Protein AF-A0A9E4HLA5-F1 (afdb_monomer)

Solvent-accessible surface area (backbone atoms only — not comparable to full-atom values): 9144 Å² total; per-residue (Å²): 132,58,70,69,57,52,53,52,50,52,52,51,50,51,55,51,50,42,53,47,35,52,54,58,64,96,66,90,52,57,70,69,52,51,52,25,26,74,75,68,74,39,55,73,67,53,28,45,48,40,64,72,47,27,42,52,51,28,52,51,52,50,53,52,51,51,51,50,52,53,48,24,55,52,42,18,63,74,68,72,31,91,86,43,51,67,64,63,51,13,25,53,35,27,13,51,32,35,27,48,49,31,56,74,73,52,43,53,80,78,36,84,59,50,36,60,52,33,20,50,51,23,24,49,52,41,48,52,53,48,53,57,48,47,76,72,66,77,44,71,70,57,50,46,54,50,8,48,50,43,27,51,52,24,50,52,51,42,52,50,52,61,70,70,44,91,56,97,82,79,119

Nearest PDB structures (foldseek):
  5b57-assembly1_A  TM=8.823E-01  e=5.180E-05  Burkholderia cenocepacia J2315
  4dbl-assembly1_B  TM=7.565E-01  e=1.110E-03  Escherichia coli K-12
  4dbl-assembly2_F  TM=6.860E-01  e=9.549E-04  Escherichia coli K-12

Foldseek 3Di:
DPPVVVVVVVVVVLVVQLLVLLCDDPDHDDPVQSVCLVVVNHDPVSVCCRPVPRNVVSVVVSVVVVVQVVQLVVQCVVVVNNPDGPVLQLLQLQLVLQLLVCVLVVVCVVDVVSNNVSSVVSSVVSVVVLVVVCVPPVDPVVSSVNSVVNNVVSVVSSVVSVVPGDDPPPD

Radius of gyration: 21.19 Å; Cα contacts (8 Å, |Δi|>4): 152; chains: 1; bounding box: 38×61×57 Å

pLDDT: mean 91.35, std 6.7, range [52.81, 98.06]

Structure (mmCIF, N/CA/C/O backbone):
data_AF-A0A9E4HLA5-F1
#
_entry.id   AF-A0A9E4HLA5-F1
#
loop_
_atom_site.group_PDB
_atom_site.id
_atom_site.type_symbol
_atom_site.label_atom_id
_atom_site.label_alt_id
_atom_site.label_comp_id
_atom_site.label_asym_id
_atom_site.label_entity_id
_atom_site.label_seq_id
_atom_site.pdbx_PDB_ins_code
_atom_site.Cartn_x
_atom_site.Cartn_y
_atom_site.Cartn_z
_atom_site.occupancy
_atom_site.B_iso_or_equiv
_atom_site.auth_seq_id
_atom_site.auth_comp_id
_atom_site.auth_asym_id
_atom_site.auth_atom_id
_atom_site.pdbx_PDB_model_num
ATOM 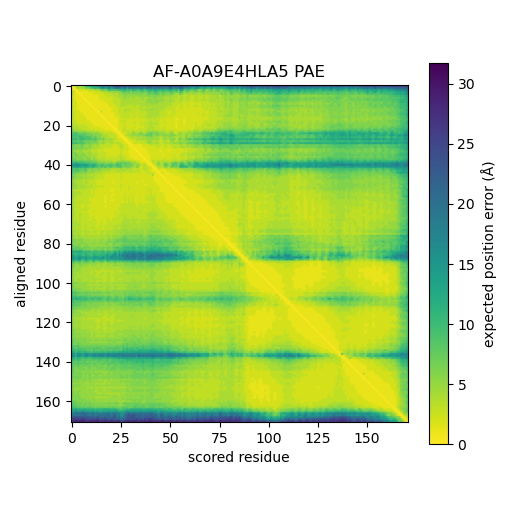1 N N . MET A 1 1 ? -20.666 -23.201 -5.558 1.00 67.62 1 MET A N 1
ATOM 2 C CA . MET A 1 1 ? -19.308 -23.337 -6.129 1.00 67.62 1 MET A CA 1
ATOM 3 C C . MET A 1 1 ? -18.437 -23.923 -5.036 1.00 67.62 1 MET A C 1
ATOM 5 O O . MET A 1 1 ? -18.539 -23.428 -3.926 1.00 67.62 1 MET A O 1
ATOM 9 N N . SER A 1 2 ? -17.697 -25.008 -5.271 1.00 91.69 2 SER A N 1
ATOM 10 C CA . SER A 1 2 ? -16.819 -25.545 -4.222 1.00 91.69 2 SER A CA 1
ATOM 11 C C . SER A 1 2 ? -15.663 -24.574 -3.964 1.00 91.69 2 SER A C 1
ATOM 13 O O . SER A 1 2 ? -15.189 -23.928 -4.901 1.00 91.69 2 SER A O 1
ATOM 15 N N . ASP A 1 3 ? -15.192 -24.479 -2.720 1.00 92.00 3 ASP A N 1
ATOM 16 C CA . ASP A 1 3 ? -14.118 -23.550 -2.324 1.00 92.00 3 ASP A CA 1
ATOM 17 C C . ASP A 1 3 ? -12.875 -23.687 -3.214 1.00 92.00 3 ASP A C 1
ATOM 19 O O . ASP A 1 3 ? -12.252 -22.704 -3.605 1.00 92.00 3 ASP A O 1
ATOM 23 N N . ARG A 1 4 ? -12.567 -24.919 -3.636 1.00 93.94 4 ARG A N 1
ATOM 24 C CA . ARG A 1 4 ? -11.466 -25.219 -4.564 1.00 93.94 4 ARG A CA 1
ATOM 25 C C . ARG A 1 4 ? -11.638 -24.551 -5.930 1.00 93.94 4 ARG A C 1
ATOM 27 O O . ARG A 1 4 ? -10.661 -24.068 -6.491 1.00 93.94 4 ARG A O 1
ATOM 34 N N . VAL A 1 5 ? -12.863 -24.508 -6.456 1.00 95.75 5 VAL A N 1
ATOM 35 C CA . VAL A 1 5 ? -13.166 -23.859 -7.743 1.00 95.75 5 VAL A CA 1
ATOM 36 C C . VAL A 1 5 ? -13.051 -22.341 -7.617 1.00 95.75 5 VAL A 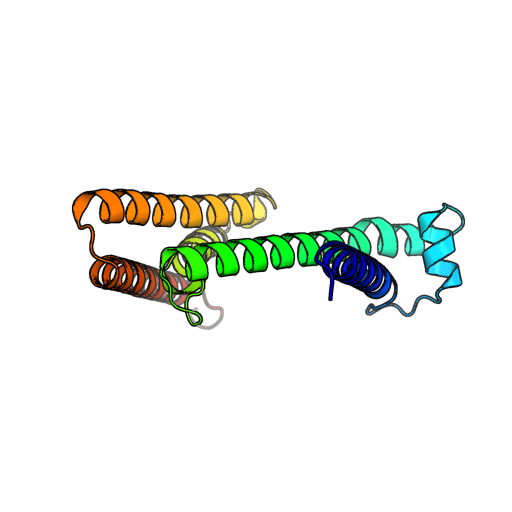C 1
ATOM 38 O O . VAL A 1 5 ? -12.515 -21.703 -8.518 1.00 95.75 5 VAL A O 1
ATOM 41 N N . LEU A 1 6 ? -13.480 -21.761 -6.490 1.00 94.94 6 LEU A N 1
ATOM 42 C CA . LEU A 1 6 ? -13.309 -20.328 -6.221 1.00 94.94 6 LEU A CA 1
ATOM 43 C C . LEU A 1 6 ? -11.838 -19.928 -6.142 1.00 94.94 6 LEU A C 1
ATOM 45 O O . LEU A 1 6 ? -11.429 -18.980 -6.809 1.00 94.94 6 LEU A O 1
ATOM 49 N N . LEU A 1 7 ? -11.041 -20.667 -5.374 1.00 94.38 7 LEU A N 1
ATOM 50 C CA . LEU A 1 7 ? -9.613 -20.392 -5.233 1.00 94.38 7 LEU A CA 1
ATOM 51 C C . LEU A 1 7 ? -8.880 -20.504 -6.573 1.00 94.38 7 LEU A C 1
ATOM 53 O O . LEU A 1 7 ? -8.089 -19.626 -6.911 1.00 94.38 7 LEU A O 1
ATOM 57 N N . ALA A 1 8 ? -9.182 -21.538 -7.365 1.00 95.81 8 ALA A N 1
ATOM 58 C CA . ALA A 1 8 ? -8.609 -21.694 -8.698 1.00 95.81 8 ALA A CA 1
ATOM 59 C C . ALA A 1 8 ? -9.001 -20.536 -9.633 1.00 95.81 8 ALA A C 1
ATOM 61 O O . ALA A 1 8 ? -8.144 -20.001 -10.336 1.00 95.81 8 ALA A O 1
ATOM 62 N N . ALA A 1 9 ? -10.269 -20.109 -9.609 1.00 96.00 9 ALA A N 1
ATOM 63 C CA . ALA A 1 9 ? -10.746 -18.989 -10.417 1.00 96.00 9 ALA A CA 1
ATOM 64 C C . ALA A 1 9 ? -10.072 -17.662 -10.029 1.00 96.00 9 ALA A C 1
ATOM 66 O O . ALA A 1 9 ? -9.638 -16.919 -10.908 1.00 96.00 9 ALA A O 1
ATOM 67 N N . LEU A 1 10 ? -9.927 -17.380 -8.730 1.00 93.75 10 LEU A N 1
ATOM 68 C CA . LEU A 1 10 ? -9.249 -16.173 -8.244 1.00 93.75 10 LEU A CA 1
ATOM 69 C C . LEU A 1 10 ? -7.752 -16.180 -8.577 1.00 93.75 10 LEU A C 1
ATOM 71 O O . LEU A 1 10 ? -7.218 -15.154 -8.995 1.00 93.75 10 LEU A O 1
ATOM 75 N N . ALA A 1 11 ? -7.082 -17.328 -8.451 1.00 94.88 11 ALA A N 1
ATOM 76 C CA . ALA A 1 11 ? -5.680 -17.469 -8.839 1.00 94.88 11 ALA A CA 1
ATOM 77 C C . ALA A 1 11 ? -5.485 -17.236 -10.346 1.00 94.88 11 ALA A C 1
ATOM 79 O O . ALA A 1 11 ? -4.595 -16.485 -10.747 1.00 94.88 11 ALA A O 1
ATOM 80 N N . ALA A 1 12 ? -6.353 -17.818 -11.180 1.00 96.44 12 ALA A N 1
ATOM 81 C CA . ALA A 1 12 ? -6.334 -17.606 -12.624 1.00 96.44 12 ALA A CA 1
ATOM 82 C C . ALA A 1 12 ? -6.599 -16.137 -12.992 1.00 96.44 12 ALA A C 1
ATOM 84 O O . ALA A 1 12 ? -5.877 -15.571 -13.812 1.00 96.44 12 ALA A O 1
ATOM 85 N N . ALA A 1 13 ? -7.581 -15.495 -12.352 1.00 95.94 13 ALA A N 1
ATOM 86 C CA . ALA A 1 13 ? -7.871 -14.077 -12.553 1.00 95.94 13 ALA A CA 1
ATOM 87 C C . ALA A 1 13 ? -6.692 -13.180 -12.135 1.00 95.94 13 ALA A C 1
ATOM 89 O O . ALA A 1 13 ? -6.359 -12.232 -12.844 1.00 95.94 13 ALA A O 1
ATOM 90 N N . GLY A 1 14 ? -6.017 -13.502 -11.027 1.00 95.56 14 GLY A N 1
ATOM 91 C CA . GLY A 1 14 ? -4.818 -12.796 -10.572 1.00 95.56 14 GLY A CA 1
ATOM 92 C C . GLY A 1 14 ? -3.655 -12.900 -11.560 1.00 95.56 14 GLY A C 1
ATOM 93 O O . GLY A 1 14 ? -3.056 -11.887 -11.920 1.00 95.56 14 GLY A O 1
ATOM 94 N N . LEU A 1 15 ? -3.381 -14.106 -12.066 1.00 95.06 15 LEU A N 1
ATOM 95 C CA . LEU A 1 15 ? -2.370 -14.325 -13.106 1.00 95.06 15 LEU A CA 1
ATOM 96 C C . LEU A 1 15 ? -2.711 -13.574 -14.398 1.00 95.06 15 LEU A C 1
ATOM 98 O O . LEU A 1 15 ? -1.839 -12.928 -14.980 1.00 95.06 15 LEU A O 1
ATOM 102 N N . ALA A 1 16 ? -3.978 -13.606 -14.817 1.00 95.38 16 ALA A N 1
ATOM 103 C CA . ALA A 1 16 ? -4.445 -12.863 -15.982 1.00 95.38 16 ALA A CA 1
ATOM 104 C C . ALA A 1 16 ? -4.276 -11.345 -15.798 1.00 95.38 16 ALA A C 1
ATOM 106 O O . ALA A 1 16 ? -3.851 -10.665 -16.729 1.00 95.38 16 ALA A O 1
ATOM 107 N N . ALA A 1 17 ? -4.538 -10.814 -14.600 1.00 95.38 17 ALA A N 1
ATOM 108 C CA . ALA A 1 17 ? -4.344 -9.399 -14.293 1.00 95.38 17 ALA A CA 1
ATOM 109 C C . ALA A 1 17 ? -2.863 -8.986 -14.347 1.00 95.38 17 ALA A C 1
ATOM 111 O O . ALA A 1 17 ? -2.543 -7.936 -14.904 1.00 95.38 17 ALA A O 1
ATOM 112 N N . ILE A 1 18 ? -1.948 -9.817 -13.831 1.00 95.06 18 ILE A N 1
ATOM 113 C CA . ILE A 1 18 ? -0.499 -9.565 -13.917 1.00 95.06 18 ILE A CA 1
ATOM 114 C C . ILE A 1 18 ? -0.034 -9.610 -15.379 1.00 95.06 18 ILE A C 1
ATOM 116 O O . ILE A 1 18 ? 0.680 -8.711 -15.824 1.00 95.06 18 ILE A O 1
ATOM 120 N N . ALA A 1 19 ? -0.483 -10.602 -16.153 1.00 92.94 19 ALA A N 1
ATOM 121 C CA . ALA A 1 19 ? -0.177 -10.685 -17.580 1.00 92.94 19 ALA A CA 1
ATOM 122 C C . ALA A 1 19 ? -0.701 -9.455 -18.342 1.00 92.94 19 ALA A C 1
ATOM 124 O O . ALA A 1 19 ? 0.032 -8.846 -19.122 1.00 92.94 19 ALA A O 1
ATOM 125 N N . ALA A 1 20 ? -1.937 -9.030 -18.064 1.00 93.75 20 ALA A N 1
ATOM 126 C CA . ALA A 1 20 ? -2.515 -7.820 -18.639 1.00 93.75 20 ALA A CA 1
ATOM 127 C C . ALA A 1 20 ? -1.714 -6.562 -18.262 1.00 93.75 20 ALA A C 1
ATOM 129 O O . ALA A 1 20 ? -1.479 -5.714 -19.122 1.00 93.75 20 ALA A O 1
ATOM 130 N N . ALA A 1 21 ? -1.225 -6.460 -17.021 1.00 93.69 21 ALA A N 1
ATOM 131 C CA . ALA A 1 21 ? -0.373 -5.354 -16.580 1.00 93.69 21 ALA A CA 1
ATOM 132 C C . ALA A 1 21 ? 0.967 -5.287 -17.339 1.00 93.69 21 ALA A C 1
ATOM 134 O O . ALA A 1 21 ? 1.504 -4.199 -17.542 1.00 93.69 21 ALA A O 1
ATOM 135 N N . CYS A 1 22 ? 1.500 -6.423 -17.804 1.00 92.50 22 CYS A N 1
ATOM 136 C CA . CYS A 1 22 ? 2.683 -6.453 -18.668 1.00 92.50 22 CYS A CA 1
ATOM 137 C C . CYS A 1 22 ? 2.378 -6.035 -20.117 1.00 92.50 22 CYS A C 1
ATOM 139 O O . CYS A 1 22 ? 3.234 -5.444 -20.780 1.00 92.50 22 CYS A O 1
ATOM 141 N N . LEU A 1 23 ? 1.172 -6.315 -20.617 1.00 92.50 23 LEU A N 1
ATOM 142 C CA . LEU A 1 23 ? 0.761 -6.001 -21.991 1.00 92.50 23 LEU A CA 1
ATOM 143 C C . LEU A 1 23 ? 0.341 -4.533 -22.159 1.00 92.50 23 LEU A C 1
ATOM 145 O O . LEU A 1 23 ? 0.670 -3.901 -23.165 1.00 92.50 23 LEU A O 1
ATOM 149 N N . LEU A 1 24 ? -0.340 -3.971 -21.162 1.00 89.94 24 LEU A N 1
ATOM 150 C CA . LEU A 1 24 ? -0.866 -2.608 -21.184 1.00 89.94 24 LEU A CA 1
ATOM 151 C C . LEU A 1 24 ? 0.208 -1.593 -20.758 1.00 89.94 24 LEU A C 1
ATOM 153 O O . LEU A 1 24 ? 0.868 -1.751 -19.734 1.00 89.94 24 LEU A O 1
ATOM 157 N N . GLY A 1 25 ? 0.381 -0.516 -21.525 1.00 86.38 25 GLY A N 1
ATOM 158 C CA . GLY A 1 25 ? 1.328 0.546 -21.185 1.00 86.38 25 GLY A CA 1
ATOM 159 C C . GLY A 1 25 ? 1.378 1.669 -22.217 1.00 86.38 25 GLY A C 1
ATOM 160 O O . GLY A 1 25 ? 0.796 1.562 -23.291 1.00 86.38 25 GLY A O 1
ATOM 161 N N . SER A 1 26 ? 2.096 2.745 -21.887 1.00 84.94 26 SER A N 1
ATOM 162 C CA . SER A 1 26 ? 2.265 3.922 -22.755 1.00 84.94 26 SER A CA 1
ATOM 163 C C . SER A 1 26 ? 3.067 3.634 -24.027 1.00 84.94 26 SER A C 1
ATOM 165 O O . SER A 1 26 ? 2.904 4.322 -25.029 1.00 84.94 26 SER A O 1
ATOM 167 N N . THR A 1 27 ? 3.920 2.609 -24.002 1.00 87.94 27 THR A N 1
ATOM 168 C CA . THR A 1 27 ? 4.661 2.116 -25.165 1.00 87.94 27 THR A CA 1
ATOM 169 C C . THR A 1 27 ? 3.944 0.901 -25.765 1.00 87.94 27 THR A C 1
ATOM 171 O O . THR A 1 27 ? 3.920 -0.156 -25.139 1.00 87.94 27 THR A O 1
ATOM 174 N N . PRO A 1 28 ? 3.328 0.981 -26.954 1.00 86.50 28 PRO A N 1
ATOM 175 C CA . PRO A 1 28 ? 2.644 -0.176 -27.524 1.00 86.50 28 PRO A CA 1
ATOM 176 C C . PRO A 1 28 ? 3.655 -1.294 -27.826 1.00 86.50 28 PRO A C 1
ATOM 178 O O . PRO A 1 28 ? 4.549 -1.140 -28.658 1.00 86.50 28 PRO A O 1
ATOM 181 N N . LEU A 1 29 ? 3.516 -2.424 -27.128 1.00 90.31 29 LEU A N 1
ATOM 182 C CA . LEU A 1 29 ? 4.308 -3.636 -27.329 1.00 90.31 29 LEU A CA 1
ATOM 183 C C . LEU A 1 29 ? 3.355 -4.775 -27.685 1.00 90.31 29 LEU A C 1
ATOM 185 O O . LEU A 1 29 ? 2.419 -5.058 -26.941 1.00 90.31 29 LEU A O 1
ATOM 189 N N . GLY A 1 30 ? 3.594 -5.424 -28.825 1.00 90.50 30 GLY A N 1
ATOM 190 C CA . GLY A 1 30 ? 2.855 -6.627 -29.202 1.00 90.50 30 GLY A CA 1
ATOM 191 C C . GLY A 1 30 ? 3.117 -7.773 -28.222 1.00 90.50 30 GLY A C 1
ATOM 192 O O . GLY A 1 30 ? 4.181 -7.834 -27.602 1.00 90.50 30 GLY A O 1
ATOM 193 N N . VAL A 1 31 ? 2.163 -8.703 -28.118 1.00 92.00 31 VAL A N 1
ATOM 194 C CA . VAL A 1 31 ? 2.248 -9.877 -27.227 1.00 92.00 31 VAL A CA 1
ATOM 195 C C . VAL A 1 31 ? 3.552 -10.648 -27.444 1.00 92.00 31 VAL A C 1
ATOM 197 O O . VAL A 1 31 ? 4.227 -10.992 -26.479 1.00 92.00 31 VAL A O 1
ATOM 200 N N . GLU A 1 32 ? 3.960 -10.834 -28.700 1.00 92.50 32 GLU A N 1
ATOM 201 C CA . GLU A 1 32 ? 5.210 -11.514 -29.059 1.00 92.50 32 GLU A CA 1
ATOM 202 C C . GLU A 1 32 ? 6.446 -10.838 -28.462 1.00 92.50 32 GLU A C 1
ATOM 204 O O . GLU A 1 32 ? 7.325 -11.517 -27.943 1.00 92.50 32 GLU A O 1
ATOM 209 N N . ARG A 1 33 ? 6.504 -9.501 -28.471 1.00 92.00 33 ARG A N 1
ATOM 210 C CA . ARG A 1 33 ? 7.637 -8.744 -27.915 1.00 92.00 33 ARG A CA 1
ATOM 211 C C . ARG A 1 33 ? 7.671 -8.814 -26.397 1.00 92.00 33 ARG A C 1
ATOM 213 O O . ARG A 1 33 ? 8.752 -8.893 -25.823 1.00 92.00 33 ARG A O 1
ATOM 220 N N . VAL A 1 34 ? 6.507 -8.821 -25.748 1.00 92.31 34 VAL A N 1
ATOM 221 C CA . VAL A 1 34 ? 6.417 -9.005 -24.294 1.00 92.31 34 VAL A CA 1
ATOM 222 C C . VAL A 1 34 ? 6.864 -10.414 -23.906 1.00 92.31 34 VAL A C 1
ATOM 224 O O . VAL A 1 34 ? 7.687 -10.557 -23.005 1.00 92.31 34 VAL A O 1
ATOM 227 N N . LEU A 1 35 ? 6.408 -11.446 -24.621 1.00 91.94 35 LEU A N 1
ATOM 228 C CA . LEU A 1 35 ? 6.860 -12.824 -24.403 1.00 91.94 35 LEU A CA 1
ATOM 229 C C . LEU A 1 35 ? 8.362 -12.968 -24.661 1.00 91.94 35 LEU A C 1
ATOM 231 O O . LEU A 1 35 ? 9.071 -13.505 -23.813 1.00 91.94 35 LEU A O 1
ATOM 235 N N . ALA A 1 36 ? 8.863 -12.418 -25.771 1.00 92.88 36 ALA A N 1
ATOM 236 C CA . ALA A 1 36 ? 10.286 -12.385 -26.087 1.00 92.88 36 ALA A CA 1
ATOM 237 C C . ALA A 1 36 ? 11.095 -11.677 -24.987 1.00 92.88 36 ALA A C 1
ATOM 239 O O . ALA A 1 36 ? 12.176 -12.137 -24.631 1.00 92.88 36 ALA A O 1
ATOM 240 N N . ALA A 1 37 ? 10.576 -10.595 -24.399 1.00 92.75 37 ALA A N 1
ATOM 241 C CA . ALA A 1 37 ? 11.246 -9.874 -23.319 1.00 92.75 37 ALA A CA 1
ATOM 242 C C . ALA A 1 37 ? 11.318 -10.697 -22.026 1.00 92.75 37 ALA A C 1
ATOM 244 O O . ALA A 1 37 ? 12.323 -10.628 -21.317 1.00 92.75 37 ALA A O 1
ATOM 245 N N . LEU A 1 38 ? 10.298 -11.512 -21.743 1.00 89.12 38 LEU A N 1
ATOM 246 C CA . LEU A 1 38 ? 10.275 -12.412 -20.587 1.00 89.12 38 LEU A CA 1
ATOM 247 C C . LEU A 1 38 ? 11.253 -13.586 -20.735 1.00 89.12 38 LEU A C 1
ATOM 249 O O . LEU A 1 38 ? 11.873 -13.976 -19.751 1.00 89.12 38 LEU A O 1
ATOM 253 N N . ILE A 1 39 ? 11.430 -14.115 -21.949 1.00 92.12 39 ILE A N 1
ATOM 254 C CA . ILE A 1 39 ? 12.325 -15.259 -22.223 1.00 92.12 39 ILE A CA 1
ATOM 255 C C . ILE A 1 39 ? 13.736 -14.854 -22.691 1.00 92.12 39 ILE A C 1
ATOM 257 O O . ILE A 1 39 ? 14.563 -15.719 -22.960 1.00 92.12 39 ILE A O 1
ATOM 261 N N . GLY A 1 40 ? 14.027 -13.551 -22.788 1.00 86.38 40 GLY A N 1
ATOM 262 C CA . GLY A 1 40 ? 15.361 -13.018 -23.104 1.00 86.38 40 GLY A CA 1
ATOM 263 C C . GLY A 1 40 ? 15.670 -12.785 -24.589 1.00 86.38 40 GLY A C 1
ATOM 264 O O . GLY A 1 40 ? 16.800 -12.438 -24.915 1.00 86.38 40 GLY A O 1
ATOM 265 N N . GLY A 1 41 ? 14.690 -12.933 -25.483 1.00 87.75 41 GLY A N 1
ATOM 266 C CA . GLY A 1 41 ? 14.834 -12.740 -26.932 1.00 87.75 41 GLY A CA 1
ATOM 267 C C . GLY A 1 41 ? 14.479 -11.344 -27.462 1.00 87.75 41 GLY A C 1
ATOM 268 O O . GLY A 1 41 ? 14.521 -11.136 -28.671 1.00 87.75 41 GLY A O 1
ATOM 269 N N . ALA A 1 42 ? 14.082 -10.395 -26.609 1.00 8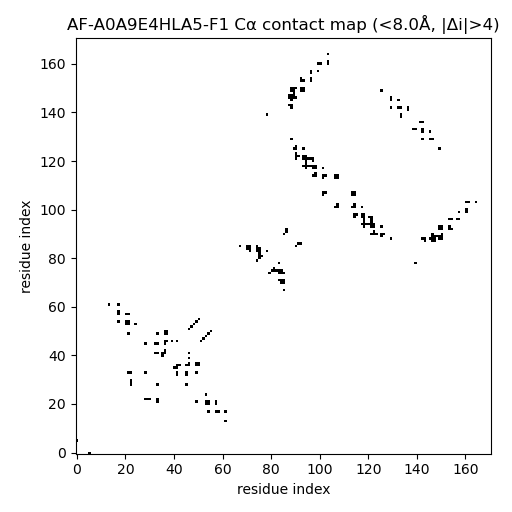9.56 42 ALA A N 1
ATOM 270 C CA . ALA A 1 42 ? 13.708 -9.047 -27.051 1.00 89.56 42 ALA A CA 1
ATOM 271 C C . ALA A 1 42 ? 14.881 -8.058 -27.068 1.00 89.56 42 ALA A C 1
ATOM 273 O O . ALA A 1 42 ? 15.952 -8.298 -26.510 1.00 89.56 42 ALA A O 1
ATOM 274 N N . SER A 1 43 ? 14.639 -6.895 -27.679 1.00 92.25 43 SER A N 1
ATOM 275 C CA . SER A 1 43 ? 15.574 -5.772 -27.636 1.00 92.25 43 SER A CA 1
ATOM 276 C C . SER A 1 43 ? 15.870 -5.335 -26.185 1.00 92.25 43 SER A C 1
ATOM 278 O O . SER A 1 43 ? 15.005 -5.478 -25.312 1.00 92.25 43 SER A O 1
ATOM 280 N N . PRO A 1 44 ? 17.052 -4.749 -25.900 1.00 91.56 44 PRO A N 1
ATOM 281 C CA . PRO A 1 44 ? 17.384 -4.269 -24.556 1.00 91.56 44 PRO A CA 1
ATOM 282 C C . PRO A 1 44 ? 16.346 -3.296 -23.978 1.00 91.56 44 PRO A 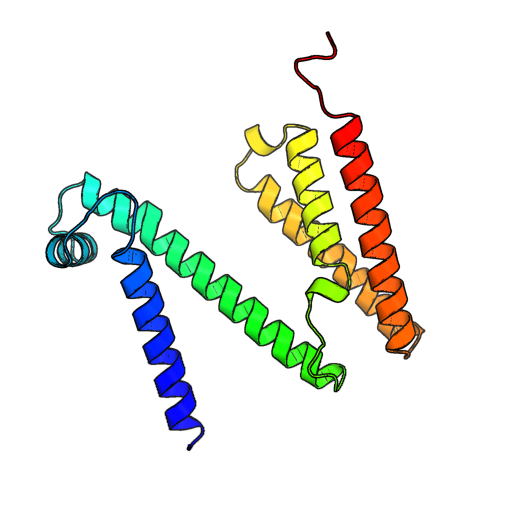C 1
ATOM 284 O O . PRO A 1 44 ? 16.028 -3.377 -22.794 1.00 91.56 44 PRO A O 1
ATOM 287 N N . GLY A 1 45 ? 15.771 -2.424 -24.816 1.00 92.31 45 GLY A N 1
ATOM 288 C CA . GLY A 1 45 ? 14.733 -1.476 -24.404 1.00 92.31 45 GLY A CA 1
ATOM 289 C C . GLY A 1 45 ? 13.426 -2.159 -23.998 1.00 92.31 45 GLY A C 1
ATOM 290 O O . GLY A 1 45 ? 12.877 -1.852 -22.941 1.00 92.31 45 GLY A O 1
ATOM 291 N N . ASP A 1 46 ? 12.958 -3.134 -24.782 1.00 93.44 46 ASP A N 1
ATOM 292 C CA . ASP A 1 46 ? 11.747 -3.899 -24.449 1.00 93.44 46 ASP A CA 1
ATOM 293 C C . ASP A 1 46 ? 11.929 -4.692 -23.154 1.00 93.44 46 ASP A C 1
ATOM 295 O O . ASP A 1 46 ? 11.014 -4.767 -22.332 1.00 93.44 46 ASP A O 1
ATOM 299 N N . ARG A 1 47 ? 13.133 -5.241 -22.944 1.00 93.25 47 ARG A N 1
ATOM 300 C CA . ARG A 1 47 ? 13.476 -5.960 -21.716 1.00 93.25 47 ARG A CA 1
ATOM 301 C C . ARG A 1 47 ? 13.386 -5.054 -20.489 1.00 93.25 47 ARG A C 1
ATOM 303 O O . ARG A 1 47 ? 12.748 -5.457 -19.523 1.00 93.25 47 ARG A O 1
ATOM 310 N N . ILE A 1 48 ? 13.947 -3.843 -20.543 1.00 93.94 48 ILE A N 1
ATOM 311 C CA . ILE A 1 48 ? 13.853 -2.852 -19.453 1.00 93.94 48 ILE A CA 1
ATOM 312 C C . ILE A 1 48 ? 12.386 -2.505 -19.175 1.00 93.94 48 ILE A C 1
ATOM 314 O O . ILE A 1 48 ? 11.932 -2.560 -18.033 1.00 93.94 48 ILE A O 1
ATOM 318 N N . VAL A 1 49 ? 11.604 -2.207 -20.218 1.00 94.44 49 VAL A N 1
ATOM 319 C CA . VAL A 1 49 ? 10.185 -1.855 -20.058 1.00 94.44 49 VAL A CA 1
ATOM 320 C C . VAL A 1 49 ? 9.405 -2.978 -19.370 1.00 94.44 49 VAL A C 1
ATOM 322 O O . VAL A 1 49 ? 8.610 -2.710 -18.467 1.00 94.44 49 VAL A O 1
ATOM 325 N N . VAL A 1 50 ? 9.614 -4.231 -19.772 1.00 94.56 50 VAL A N 1
ATOM 326 C CA . VAL A 1 50 ? 8.872 -5.362 -19.205 1.00 94.56 50 VAL A CA 1
ATOM 327 C C . VAL A 1 50 ? 9.365 -5.712 -17.797 1.00 94.56 50 VAL A C 1
ATOM 329 O O . VAL A 1 50 ? 8.539 -5.782 -16.888 1.00 94.56 50 VAL A O 1
ATOM 332 N N . TRP A 1 51 ? 10.675 -5.883 -17.592 1.00 94.69 51 TRP A N 1
ATOM 333 C CA . TRP A 1 51 ? 11.246 -6.385 -16.333 1.00 94.69 51 TRP A CA 1
ATOM 334 C C . TRP A 1 51 ? 11.442 -5.334 -15.248 1.00 94.69 51 TRP A C 1
ATOM 336 O O . TRP A 1 51 ? 11.285 -5.657 -14.075 1.00 94.69 51 TRP A O 1
ATOM 346 N N . GLU A 1 52 ? 11.788 -4.101 -15.608 1.00 94.31 52 GLU A N 1
ATOM 347 C CA . GLU A 1 52 ? 12.146 -3.065 -14.631 1.00 94.31 52 GLU A CA 1
ATOM 348 C C . GLU A 1 52 ? 10.990 -2.097 -14.363 1.00 94.31 52 GLU A C 1
ATOM 350 O O . GLU A 1 52 ? 10.949 -1.463 -13.311 1.00 94.31 52 GLU A O 1
ATOM 355 N N . ILE A 1 53 ? 10.013 -2.007 -15.275 1.00 94.12 53 ILE A N 1
ATOM 356 C CA . ILE A 1 53 ? 8.901 -1.051 -15.162 1.00 94.12 53 ILE A CA 1
ATOM 357 C C . ILE A 1 53 ? 7.557 -1.762 -14.980 1.00 94.12 53 ILE A C 1
ATOM 359 O O . ILE A 1 53 ? 6.895 -1.585 -13.954 1.00 94.12 53 ILE A O 1
ATOM 363 N N . ARG A 1 54 ? 7.111 -2.552 -15.966 1.00 95.12 54 ARG A N 1
ATOM 364 C CA . ARG A 1 54 ? 5.737 -3.088 -15.979 1.00 95.12 54 ARG A CA 1
ATOM 365 C C . ARG A 1 54 ? 5.529 -4.222 -14.989 1.00 95.12 54 ARG A C 1
ATOM 367 O O . ARG A 1 54 ? 4.571 -4.173 -14.221 1.00 95.12 54 ARG A O 1
ATOM 374 N N . LEU A 1 55 ? 6.409 -5.223 -14.996 1.00 95.25 55 LEU A N 1
ATOM 375 C CA . LEU A 1 55 ? 6.282 -6.384 -14.120 1.00 95.25 55 LEU A CA 1
ATOM 376 C C . LEU A 1 55 ? 6.368 -5.994 -12.632 1.00 95.25 55 LEU A C 1
ATOM 378 O O . LEU A 1 55 ? 5.453 -6.361 -11.895 1.00 95.25 55 LEU A O 1
ATOM 382 N N . PRO A 1 56 ? 7.349 -5.188 -12.169 1.00 95.69 56 PRO A N 1
ATOM 383 C CA . PRO A 1 56 ? 7.415 -4.781 -10.765 1.00 95.69 56 PRO A CA 1
ATOM 384 C C . PRO A 1 56 ? 6.193 -3.964 -10.341 1.00 95.69 56 PRO A C 1
ATOM 386 O O . PRO A 1 56 ? 5.654 -4.180 -9.258 1.00 95.69 56 PRO A O 1
ATOM 389 N N . ARG A 1 57 ? 5.695 -3.074 -11.213 1.00 95.06 57 ARG A N 1
ATOM 390 C CA . ARG A 1 57 ? 4.474 -2.295 -10.960 1.00 95.06 57 ARG A CA 1
ATOM 391 C C . ARG A 1 57 ? 3.229 -3.179 -10.878 1.00 95.06 57 ARG A C 1
ATOM 393 O O . ARG A 1 57 ? 2.403 -2.970 -9.992 1.00 95.06 57 ARG A O 1
ATOM 400 N N . GLY A 1 58 ? 3.087 -4.150 -11.781 1.00 96.31 58 GLY A N 1
ATOM 401 C CA . GLY A 1 58 ? 1.982 -5.110 -11.772 1.00 96.31 58 GLY A CA 1
ATOM 402 C C . GLY A 1 58 ? 1.984 -5.966 -10.506 1.00 96.31 58 GLY A C 1
ATOM 403 O O . GLY A 1 58 ? 0.951 -6.106 -9.855 1.00 96.31 58 GLY A O 1
ATOM 404 N N . LEU A 1 59 ? 3.160 -6.456 -10.103 1.00 96.62 59 LEU A N 1
ATOM 405 C CA . LEU A 1 59 ? 3.335 -7.201 -8.857 1.00 96.62 59 LEU A CA 1
ATOM 406 C C . LEU A 1 59 ? 3.028 -6.343 -7.627 1.00 96.62 59 LEU A C 1
ATOM 408 O O . LEU A 1 59 ? 2.307 -6.802 -6.748 1.00 96.62 59 LEU A O 1
ATOM 412 N N . ALA A 1 60 ? 3.510 -5.098 -7.575 1.00 95.50 60 ALA A N 1
ATOM 413 C CA . ALA A 1 60 ? 3.219 -4.179 -6.476 1.00 95.50 60 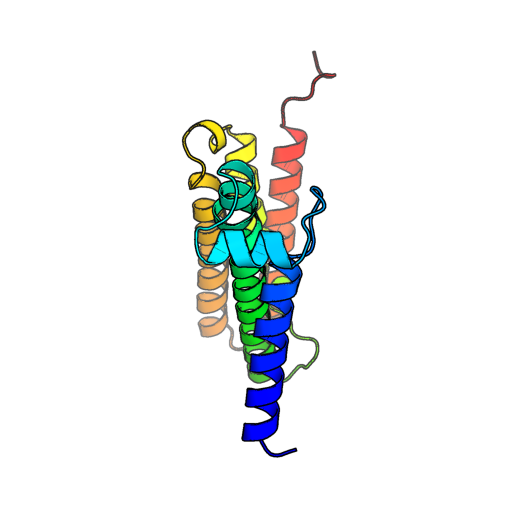ALA A CA 1
ATOM 414 C C . ALA A 1 60 ? 1.716 -3.868 -6.359 1.00 95.50 60 ALA A C 1
ATOM 416 O O . ALA A 1 60 ? 1.168 -3.867 -5.259 1.00 95.50 60 ALA A O 1
ATOM 417 N N . ALA A 1 61 ? 1.027 -3.648 -7.484 1.00 95.38 61 ALA A 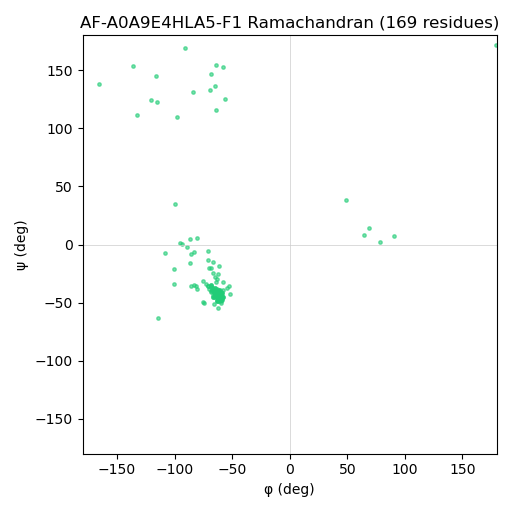N 1
ATOM 418 C CA . ALA A 1 61 ? -0.419 -3.435 -7.494 1.00 95.38 61 ALA A CA 1
ATOM 419 C C . ALA A 1 61 ? -1.185 -4.686 -7.031 1.00 95.38 61 ALA A C 1
ATOM 421 O O . ALA A 1 61 ? -2.122 -4.578 -6.239 1.00 95.38 61 ALA A O 1
ATOM 422 N N . PHE A 1 62 ? -0.765 -5.871 -7.484 1.00 96.06 62 PHE A N 1
ATOM 423 C CA . PHE A 1 62 ? -1.369 -7.139 -7.084 1.00 96.06 62 PHE A CA 1
ATOM 424 C C . PHE A 1 62 ? -1.200 -7.404 -5.583 1.00 96.06 62 PHE A C 1
ATOM 426 O O . PHE A 1 62 ? -2.178 -7.710 -4.902 1.00 96.06 62 PHE A O 1
ATOM 433 N N . THR A 1 63 ? 0.013 -7.250 -5.046 1.00 95.75 63 THR A N 1
ATOM 434 C CA . THR A 1 63 ? 0.283 -7.484 -3.619 1.00 95.75 63 THR A CA 1
ATOM 435 C C . THR A 1 63 ? -0.412 -6.458 -2.731 1.00 95.75 63 THR A C 1
ATOM 437 O O . THR A 1 63 ? -0.982 -6.841 -1.710 1.00 95.75 63 THR A O 1
ATOM 440 N N . ALA A 1 64 ? -0.449 -5.183 -3.134 1.00 94.62 64 ALA A N 1
ATOM 441 C CA . ALA A 1 64 ? -1.206 -4.152 -2.429 1.00 94.62 64 ALA A CA 1
ATOM 442 C C . ALA A 1 64 ? -2.712 -4.465 -2.416 1.00 94.62 64 ALA A C 1
ATOM 444 O O . ALA A 1 64 ? -3.337 -4.427 -1.357 1.00 94.62 64 ALA A O 1
ATOM 445 N N . GLY A 1 65 ? -3.289 -4.840 -3.563 1.00 94.44 65 GLY A N 1
ATOM 446 C CA . GLY A 1 65 ? -4.699 -5.225 -3.663 1.00 94.44 65 GLY A CA 1
ATOM 447 C C . GLY A 1 65 ? -5.041 -6.458 -2.822 1.00 94.44 65 GLY A C 1
ATOM 448 O O . GLY A 1 65 ? -6.038 -6.455 -2.102 1.00 94.44 65 GLY A O 1
ATOM 449 N N . ALA A 1 66 ? -4.187 -7.485 -2.845 1.00 93.94 66 ALA A N 1
ATOM 450 C CA . ALA A 1 66 ? -4.351 -8.680 -2.020 1.00 93.94 66 ALA A CA 1
ATOM 451 C C . ALA A 1 66 ? -4.284 -8.358 -0.516 1.00 93.94 66 ALA A C 1
ATOM 453 O O . ALA A 1 66 ? -5.114 -8.846 0.251 1.00 93.94 66 ALA A O 1
ATOM 454 N N . ALA A 1 67 ? -3.343 -7.504 -0.096 1.00 93.44 67 ALA A N 1
ATOM 455 C CA . ALA A 1 67 ? -3.218 -7.070 1.294 1.00 93.44 67 ALA A CA 1
ATOM 456 C C . ALA A 1 67 ? -4.442 -6.265 1.763 1.00 93.44 67 ALA A C 1
ATOM 458 O O . ALA A 1 67 ? -4.962 -6.520 2.851 1.00 93.44 67 ALA A O 1
ATOM 459 N N . LEU A 1 68 ? -4.942 -5.342 0.932 1.00 92.31 68 LEU A N 1
ATOM 460 C CA . LEU A 1 68 ? -6.159 -4.576 1.220 1.00 92.31 68 LEU A CA 1
ATOM 461 C C . LEU A 1 68 ? -7.393 -5.481 1.296 1.00 92.31 68 LEU A C 1
ATOM 463 O O . LEU A 1 68 ? -8.178 -5.355 2.234 1.00 92.31 68 LEU A O 1
ATOM 467 N N . GLY A 1 69 ? -7.540 -6.431 0.367 1.00 93.31 69 GLY A N 1
ATOM 468 C CA . GLY A 1 69 ? -8.640 -7.397 0.372 1.00 93.31 69 GLY A CA 1
ATOM 469 C C . GLY A 1 69 ? -8.630 -8.296 1.612 1.00 93.31 69 GLY A C 1
ATOM 470 O O . GLY A 1 69 ? -9.661 -8.458 2.266 1.00 93.31 69 GLY A O 1
ATOM 471 N N . ALA A 1 70 ? -7.462 -8.827 1.986 1.00 93.44 70 ALA A N 1
ATOM 472 C CA . ALA A 1 70 ? -7.306 -9.643 3.190 1.00 93.44 70 ALA A CA 1
ATOM 473 C C . ALA A 1 70 ? -7.571 -8.839 4.474 1.00 93.44 70 ALA A C 1
ATOM 475 O O . ALA A 1 70 ? -8.280 -9.310 5.365 1.00 93.44 70 ALA A O 1
ATOM 476 N N . SER A 1 71 ? -7.048 -7.612 4.560 1.00 91.69 71 SER A N 1
ATOM 477 C CA . SER A 1 71 ? -7.281 -6.715 5.696 1.00 91.69 71 SER A CA 1
ATOM 478 C C . SER A 1 71 ? -8.757 -6.321 5.822 1.00 91.69 71 SER A C 1
ATOM 480 O O . SER A 1 71 ? -9.305 -6.362 6.924 1.00 91.69 71 SER A O 1
ATOM 482 N N . GLY A 1 72 ? -9.421 -6.017 4.702 1.00 92.00 72 GLY A N 1
ATOM 483 C CA . GLY A 1 72 ? -10.855 -5.738 4.652 1.00 92.00 72 GLY A CA 1
ATOM 484 C C . GLY A 1 72 ? -11.686 -6.917 5.149 1.00 92.00 72 GLY A C 1
ATOM 485 O O . GLY A 1 72 ? -12.484 -6.752 6.067 1.00 92.00 72 GLY A O 1
ATOM 486 N N . ALA A 1 73 ? -11.439 -8.124 4.633 1.00 92.94 73 ALA A N 1
ATOM 487 C CA . ALA A 1 73 ? -12.138 -9.330 5.079 1.00 92.94 73 ALA A CA 1
ATOM 488 C C . ALA A 1 73 ? -11.934 -9.607 6.582 1.00 92.94 73 ALA A C 1
ATOM 490 O O . ALA A 1 73 ? -12.890 -9.923 7.295 1.00 92.94 73 ALA A O 1
ATOM 491 N N . ALA A 1 74 ? -10.706 -9.439 7.087 1.00 91.56 74 ALA A N 1
ATOM 492 C CA . ALA A 1 74 ? -10.399 -9.604 8.506 1.00 91.56 74 ALA A CA 1
ATOM 493 C C . ALA A 1 74 ? -11.145 -8.584 9.384 1.00 91.56 74 ALA A C 1
ATOM 495 O O . ALA A 1 74 ? -11.729 -8.958 10.402 1.00 91.56 74 ALA A O 1
ATOM 496 N N . LEU A 1 75 ? -11.174 -7.308 8.983 1.00 88.12 75 LEU A N 1
ATOM 497 C CA . LEU A 1 75 ? -11.879 -6.255 9.718 1.00 88.12 75 LEU A CA 1
ATOM 498 C C . LEU A 1 75 ? -13.396 -6.418 9.671 1.00 88.12 75 LEU A C 1
ATOM 500 O O . LEU A 1 75 ? -14.053 -6.235 10.694 1.00 88.12 75 LEU A O 1
ATOM 504 N N . GLN A 1 76 ? -13.952 -6.807 8.526 1.00 92.06 76 GLN A N 1
ATOM 505 C CA . GLN A 1 76 ? -15.378 -7.109 8.398 1.00 92.06 76 GLN A CA 1
ATOM 506 C C . GLN A 1 76 ? -15.780 -8.270 9.312 1.00 92.06 76 GLN A C 1
ATOM 508 O O . GLN A 1 76 ? -16.813 -8.189 9.979 1.00 92.06 76 GLN A O 1
ATOM 513 N N . GLY A 1 77 ? -14.944 -9.310 9.409 1.00 90.44 77 GLY A N 1
ATOM 514 C CA . GLY A 1 77 ? -15.139 -10.422 10.341 1.00 90.44 77 GLY A CA 1
ATOM 515 C C . GLY A 1 77 ? -15.030 -10.004 11.810 1.00 90.44 77 GLY A C 1
ATOM 516 O O . GLY A 1 77 ? -15.890 -10.361 12.617 1.00 90.44 77 GLY A O 1
ATOM 517 N N . LEU A 1 78 ? -14.014 -9.205 12.153 1.00 85.06 78 LEU A N 1
ATOM 518 C CA . LEU A 1 78 ? -13.783 -8.710 13.514 1.00 85.06 78 LEU A CA 1
ATOM 519 C C . LEU A 1 78 ? -14.924 -7.808 13.999 1.00 85.06 78 LEU A C 1
ATOM 521 O O . LEU A 1 78 ? -15.426 -7.977 15.109 1.00 85.06 78 LEU A O 1
ATOM 525 N N . LEU A 1 79 ? -15.332 -6.853 13.165 1.00 83.81 79 LEU A N 1
ATOM 526 C CA . LEU A 1 79 ? -16.343 -5.853 13.505 1.00 83.81 79 LEU A CA 1
ATOM 527 C C . LEU A 1 79 ? -17.770 -6.338 13.247 1.00 83.81 79 LEU A C 1
ATOM 529 O O . LEU A 1 79 ? -18.717 -5.648 13.620 1.00 83.81 79 LEU A O 1
ATOM 533 N N . ARG A 1 80 ? -17.927 -7.502 12.601 1.00 87.44 80 ARG A N 1
ATOM 534 C CA . ARG A 1 80 ? -19.215 -8.035 12.131 1.00 87.44 80 ARG A CA 1
ATOM 535 C C . ARG A 1 80 ? -20.008 -6.985 11.349 1.00 87.44 80 ARG A C 1
ATOM 537 O O . ARG A 1 80 ? -21.225 -6.883 11.477 1.00 87.44 80 ARG A O 1
ATOM 544 N N . ASN A 1 81 ? -19.291 -6.187 10.563 1.00 85.38 81 ASN A N 1
ATOM 545 C CA . ASN A 1 81 ? -19.838 -5.073 9.809 1.00 85.38 81 ASN A CA 1
ATOM 546 C C . ASN A 1 81 ? -19.310 -5.139 8.369 1.00 85.38 81 ASN A C 1
ATOM 548 O O . ASN A 1 81 ? -18.120 -4.897 8.166 1.00 85.38 81 ASN A O 1
ATOM 552 N N . PRO A 1 82 ? -20.162 -5.436 7.368 1.00 87.06 82 PRO A N 1
ATOM 553 C CA . PRO A 1 82 ? -19.732 -5.548 5.973 1.00 87.06 82 PRO A CA 1
ATOM 554 C C . PRO A 1 82 ? -19.260 -4.215 5.374 1.00 87.06 82 PRO A C 1
ATOM 556 O O . PRO A 1 82 ? -18.610 -4.217 4.335 1.00 87.06 82 PRO A O 1
ATOM 559 N N . LEU A 1 83 ? -19.556 -3.084 6.025 1.00 84.75 83 LEU A N 1
ATOM 560 C CA . LEU A 1 83 ? -19.093 -1.754 5.621 1.00 84.75 83 LEU A CA 1
ATOM 561 C C . LEU A 1 83 ? -17.737 -1.380 6.235 1.00 84.75 83 LEU A C 1
ATOM 563 O O . LEU A 1 83 ? -17.235 -0.287 5.985 1.00 84.75 83 LEU A O 1
ATOM 567 N N . ALA A 1 84 ? -17.152 -2.245 7.068 1.00 83.12 84 ALA A N 1
ATOM 568 C CA . ALA A 1 84 ? -15.842 -1.988 7.640 1.00 83.12 84 ALA A CA 1
ATOM 569 C C . ALA A 1 84 ? -14.750 -2.062 6.569 1.00 83.12 84 ALA A C 1
ATOM 571 O O . ALA A 1 84 ? -14.653 -3.037 5.819 1.00 83.12 84 ALA A O 1
ATOM 572 N N . GLU A 1 85 ? -13.875 -1.063 6.569 1.00 83.75 85 GLU A N 1
ATOM 573 C CA . GLU A 1 85 ? -12.647 -1.062 5.787 1.00 83.75 85 GLU A CA 1
ATOM 574 C C . GLU A 1 85 ? -11.463 -0.543 6.627 1.00 83.75 85 GLU A C 1
ATOM 576 O O . GLU A 1 85 ? -11.661 0.240 7.564 1.00 83.75 85 GLU A O 1
ATOM 581 N N . PRO A 1 86 ? -10.221 -0.946 6.307 1.00 71.06 86 PRO A N 1
ATOM 582 C CA . PRO A 1 86 ? -9.030 -0.550 7.065 1.00 71.06 86 PRO A CA 1
ATOM 583 C C . PRO A 1 86 ? -8.748 0.954 7.081 1.00 71.06 86 PRO A C 1
ATOM 585 O O . PRO A 1 86 ? -8.146 1.446 8.038 1.00 71.06 86 PRO A O 1
ATOM 588 N N . GLY A 1 87 ? -9.204 1.699 6.069 1.00 72.00 87 GLY A N 1
ATOM 589 C CA . GLY A 1 87 ? -8.987 3.146 5.975 1.00 72.00 87 GLY A CA 1
ATOM 590 C C . GLY A 1 87 ? -9.671 3.958 7.080 1.00 72.00 87 GLY A C 1
ATOM 591 O O . GLY A 1 87 ? -9.156 5.001 7.483 1.00 72.00 87 GLY A O 1
ATOM 592 N N . VAL A 1 88 ? -10.782 3.460 7.636 1.00 69.19 88 VAL A N 1
ATOM 593 C CA . VAL A 1 88 ? -11.627 4.191 8.605 1.00 69.19 88 VAL A CA 1
ATOM 594 C C . VAL A 1 88 ? -10.936 4.409 9.957 1.00 69.19 88 VAL A C 1
ATOM 596 O O . VAL A 1 88 ? -11.296 5.307 10.714 1.00 69.19 88 VAL A O 1
ATOM 599 N N . LEU A 1 89 ? -9.906 3.623 10.269 1.00 81.19 89 LEU A N 1
ATOM 600 C CA . LEU A 1 89 ? -9.228 3.679 11.562 1.00 81.19 89 LEU A CA 1
ATOM 601 C C . LEU A 1 89 ? -8.096 4.726 11.622 1.00 81.19 89 LEU A C 1
ATOM 603 O O . LEU A 1 89 ? -7.384 4.810 12.616 1.00 81.19 89 LEU A O 1
ATOM 607 N N . GLY A 1 90 ? -7.900 5.536 10.579 1.00 86.31 90 GLY A N 1
ATOM 608 C CA . GLY A 1 90 ? -6.879 6.594 10.560 1.00 86.31 90 GLY A CA 1
ATOM 609 C C . GLY A 1 90 ? -5.449 6.121 10.294 1.00 86.31 90 GLY A C 1
ATOM 610 O O . GLY A 1 90 ? -4.546 6.948 10.211 1.00 86.31 90 GLY A O 1
ATOM 611 N N . VAL A 1 91 ? -5.244 4.820 10.064 1.00 93.38 91 VAL A N 1
ATOM 612 C CA . VAL A 1 91 ? -3.951 4.231 9.668 1.00 93.38 91 VAL A CA 1
ATOM 613 C C . VAL A 1 91 ? -3.448 4.825 8.349 1.00 93.38 91 VAL A C 1
ATOM 615 O O . VAL A 1 91 ? -2.277 5.180 8.229 1.00 93.38 91 VAL A O 1
ATOM 618 N N . SER A 1 92 ? -4.334 4.983 7.362 1.00 93.50 92 SER A N 1
ATOM 619 C CA . SER A 1 92 ? -3.983 5.601 6.079 1.00 93.50 92 SER A CA 1
ATOM 620 C C . SER A 1 92 ? -3.625 7.078 6.240 1.00 93.50 92 SER A C 1
ATOM 622 O O . SER A 1 92 ? -2.6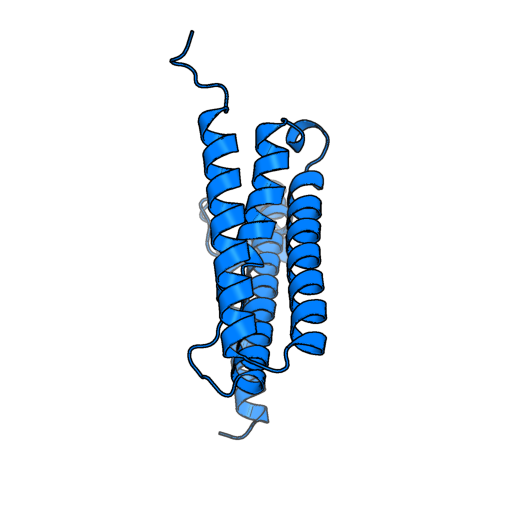52 7.536 5.652 1.00 93.50 92 SER A O 1
ATOM 624 N N . ALA A 1 93 ? -4.360 7.815 7.078 1.00 95.00 93 ALA A N 1
ATOM 625 C CA . ALA A 1 93 ? -4.121 9.239 7.296 1.00 95.00 93 ALA A CA 1
ATOM 626 C C . ALA A 1 93 ? -2.759 9.502 7.962 1.00 95.00 93 ALA A C 1
ATOM 628 O O . ALA A 1 93 ? -2.037 10.408 7.547 1.00 95.00 93 ALA A O 1
ATOM 629 N N . THR A 1 94 ? -2.361 8.696 8.952 1.00 96.56 94 THR A N 1
ATOM 630 C CA . THR A 1 94 ? -1.043 8.835 9.593 1.00 96.56 94 THR A CA 1
ATOM 631 C C . THR A 1 94 ? 0.104 8.376 8.695 1.00 96.56 94 THR A C 1
ATOM 633 O O . THR A 1 94 ? 1.171 8.991 8.721 1.00 96.56 94 THR A O 1
ATOM 636 N N . ALA A 1 95 ? -0.104 7.348 7.865 1.00 97.00 95 ALA A N 1
ATOM 637 C CA . ALA A 1 95 ? 0.854 6.959 6.831 1.00 97.00 95 ALA A CA 1
ATOM 638 C C . ALA A 1 95 ? 1.085 8.104 5.831 1.00 97.00 95 ALA A C 1
ATOM 640 O O . ALA A 1 95 ? 2.230 8.456 5.536 1.00 97.00 95 ALA A O 1
ATOM 641 N N . SER A 1 96 ? -0.000 8.733 5.365 1.00 96.75 96 SER A N 1
ATOM 642 C CA . SER A 1 96 ? 0.047 9.900 4.480 1.00 96.75 96 SER A CA 1
ATOM 643 C C . SER A 1 96 ? 0.727 11.099 5.137 1.00 96.75 96 SER A C 1
ATOM 645 O O . SER A 1 96 ? 1.550 11.742 4.488 1.00 96.75 96 SER A O 1
ATOM 647 N N . LEU A 1 97 ? 0.458 11.377 6.417 1.00 97.88 97 LEU A N 1
ATOM 648 C CA . LEU A 1 97 ? 1.143 12.443 7.152 1.00 97.88 97 LEU A CA 1
ATOM 649 C C . LEU A 1 97 ? 2.657 12.202 7.206 1.00 97.88 97 LEU A C 1
ATOM 651 O O . LEU A 1 97 ? 3.430 13.110 6.905 1.00 97.88 97 LEU A O 1
ATOM 655 N N . ALA A 1 98 ? 3.088 10.988 7.551 1.00 97.94 98 ALA A N 1
ATOM 656 C CA . ALA A 1 98 ? 4.509 10.658 7.628 1.00 97.94 98 ALA A CA 1
ATOM 657 C C . ALA A 1 98 ? 5.205 10.780 6.259 1.00 97.94 98 ALA A C 1
ATOM 659 O O . ALA A 1 98 ? 6.278 11.378 6.165 1.00 97.94 98 ALA A O 1
ATOM 660 N N . ALA A 1 99 ? 4.571 10.292 5.185 1.00 97.44 99 ALA A N 1
ATOM 661 C CA . ALA A 1 99 ? 5.069 10.464 3.819 1.00 97.44 99 ALA A CA 1
ATOM 662 C C . ALA A 1 99 ? 5.133 11.946 3.406 1.00 97.44 99 ALA A C 1
ATOM 664 O O . ALA A 1 99 ? 6.122 12.386 2.820 1.00 97.44 99 ALA A O 1
ATOM 665 N N . THR A 1 100 ? 4.113 12.731 3.761 1.00 96.88 100 THR A N 1
ATOM 666 C CA . THR A 1 100 ? 4.062 14.179 3.505 1.00 96.88 100 THR A CA 1
ATOM 667 C C . THR A 1 100 ? 5.187 14.904 4.235 1.00 96.88 100 THR A C 1
ATOM 669 O O . THR A 1 100 ? 5.822 15.770 3.645 1.00 96.88 100 THR A O 1
ATOM 672 N N . GLY A 1 101 ? 5.502 14.514 5.473 1.00 96.44 101 GLY A N 1
ATOM 673 C CA . GLY A 1 101 ? 6.653 15.040 6.208 1.00 96.44 101 GLY A CA 1
ATOM 674 C C . GLY A 1 101 ? 7.972 14.810 5.465 1.00 96.44 101 GLY A C 1
ATOM 675 O O . GLY A 1 101 ? 8.754 15.743 5.305 1.00 96.44 101 GLY A O 1
ATOM 676 N N . VAL A 1 102 ? 8.198 13.604 4.931 1.00 96.88 102 VAL A N 1
ATOM 677 C CA . VAL A 1 102 ? 9.399 13.304 4.121 1.00 96.88 102 VAL A CA 1
ATOM 678 C C . VAL A 1 102 ? 9.489 14.212 2.892 1.00 96.88 102 VAL A C 1
ATOM 680 O O . VAL A 1 102 ? 10.576 14.697 2.575 1.00 96.88 102 VAL A O 1
ATOM 683 N N . ILE A 1 103 ? 8.366 14.456 2.211 1.00 94.44 103 ILE A N 1
ATOM 684 C CA . ILE A 1 103 ? 8.306 15.355 1.049 1.00 94.44 103 ILE A CA 1
ATOM 685 C C . ILE A 1 103 ? 8.598 16.796 1.471 1.00 94.44 103 ILE A C 1
ATOM 687 O O . ILE A 1 103 ? 9.470 17.437 0.889 1.00 94.44 103 ILE A O 1
ATOM 691 N N . TYR A 1 104 ? 7.905 17.282 2.498 1.00 94.38 104 TYR A N 1
ATOM 692 C CA . TYR A 1 104 ? 8.010 18.649 2.999 1.00 94.38 104 TYR A CA 1
ATOM 693 C C . TYR A 1 104 ? 9.441 19.005 3.421 1.00 94.38 104 TYR A C 1
ATOM 695 O O . TYR A 1 104 ? 9.960 20.047 3.034 1.00 94.38 104 TYR A O 1
ATOM 703 N N . TYR A 1 105 ? 10.115 18.114 4.154 1.00 93.56 105 TYR A N 1
ATOM 704 C CA . TYR A 1 105 ? 11.499 18.324 4.589 1.00 93.56 105 TYR A CA 1
ATOM 705 C C . TYR A 1 105 ? 12.547 18.010 3.504 1.00 93.56 105 TYR A C 1
ATOM 707 O O . TYR A 1 105 ? 13.742 18.012 3.793 1.00 93.56 105 TYR A O 1
ATOM 715 N N . GLY A 1 106 ? 12.136 17.707 2.267 1.00 91.75 106 GLY A N 1
ATOM 716 C CA . GLY A 1 106 ? 13.052 17.433 1.154 1.00 91.75 106 GLY A CA 1
ATOM 717 C C . GLY A 1 106 ? 13.845 16.126 1.285 1.00 91.75 106 GLY A C 1
ATOM 718 O O . GLY A 1 106 ? 14.800 15.896 0.544 1.00 91.75 106 GLY A O 1
ATOM 719 N N . LEU A 1 107 ? 13.448 15.233 2.195 1.00 92.94 107 LEU A N 1
ATOM 720 C CA . LEU A 1 107 ? 14.177 13.999 2.504 1.00 92.94 107 LEU A CA 1
ATOM 721 C C . LEU A 1 107 ? 14.098 12.954 1.379 1.00 92.94 107 LEU A C 1
ATOM 723 O O . LEU A 1 107 ? 14.889 12.013 1.352 1.00 92.94 107 LEU A O 1
ATOM 727 N N . VAL A 1 108 ? 13.192 13.136 0.413 1.00 90.62 108 VAL A N 1
ATOM 728 C CA . VAL A 1 108 ? 13.074 12.281 -0.783 1.00 90.62 108 VAL A CA 1
ATOM 729 C C . VAL A 1 108 ? 14.375 12.252 -1.596 1.00 90.62 108 VAL A C 1
ATOM 731 O O . VAL A 1 108 ? 14.708 11.219 -2.171 1.00 90.62 108 VAL A O 1
ATOM 734 N N . GLY A 1 109 ? 15.139 13.352 -1.609 1.00 89.75 109 GLY A N 1
ATOM 735 C CA . GLY A 1 109 ? 16.409 13.434 -2.338 1.00 89.75 109 GLY A CA 1
ATOM 736 C C . GLY A 1 109 ? 17.536 12.586 -1.739 1.00 89.75 109 GLY A C 1
ATOM 737 O O . GLY A 1 109 ? 18.484 12.257 -2.446 1.00 89.75 109 GLY A O 1
ATOM 738 N N . ALA A 1 110 ? 17.440 12.206 -0.460 1.00 93.25 110 ALA A N 1
ATOM 739 C CA . ALA A 1 110 ? 18.474 11.420 0.214 1.00 93.25 110 ALA A CA 1
ATOM 740 C C . ALA A 1 110 ? 18.365 9.916 -0.084 1.00 93.25 110 ALA A C 1
ATOM 742 O O . ALA A 1 110 ? 19.379 9.226 -0.173 1.00 93.25 110 ALA A O 1
ATOM 743 N N . SER A 1 111 ? 17.145 9.385 -0.218 1.00 94.50 111 SER A N 1
ATOM 744 C CA . SER A 1 111 ? 16.909 7.983 -0.575 1.00 94.50 111 SER A CA 1
ATOM 745 C C . SER A 1 111 ? 15.458 7.747 -0.989 1.00 94.50 111 SER A C 1
ATOM 747 O O . SER A 1 111 ? 14.527 8.169 -0.300 1.00 94.50 111 SER A O 1
ATOM 749 N N . ALA A 1 112 ? 15.264 6.960 -2.052 1.00 90.25 112 ALA A N 1
ATOM 750 C CA . ALA A 1 112 ? 13.944 6.534 -2.522 1.00 90.25 112 ALA A CA 1
ATOM 751 C C . ALA A 1 112 ? 13.166 5.694 -1.486 1.00 90.25 112 ALA A C 1
ATOM 753 O O . ALA A 1 112 ? 11.944 5.584 -1.574 1.00 90.25 112 ALA A O 1
ATOM 754 N N . PHE A 1 113 ? 13.849 5.123 -0.485 1.00 94.38 113 PHE A N 1
ATOM 755 C CA . PHE A 1 113 ? 13.225 4.296 0.552 1.00 94.38 113 PHE A CA 1
ATOM 756 C C . PHE A 1 113 ? 12.690 5.089 1.747 1.00 94.38 113 PHE A C 1
ATOM 758 O O . PHE A 1 113 ? 11.876 4.559 2.501 1.00 94.38 113 PHE A O 1
ATOM 765 N N . LEU A 1 114 ? 13.090 6.350 1.933 1.00 96.38 114 LEU A N 1
ATOM 766 C CA . LEU A 1 114 ? 12.669 7.121 3.109 1.00 96.38 114 LEU A CA 1
ATOM 767 C C . LEU A 1 114 ? 11.162 7.368 3.130 1.00 96.38 114 LEU A C 1
ATOM 769 O O . LEU A 1 114 ? 10.533 7.222 4.174 1.00 96.38 114 LEU A O 1
ATOM 773 N N . MET A 1 115 ? 10.570 7.679 1.977 1.00 96.19 115 MET A N 1
ATOM 774 C CA . MET A 1 115 ? 9.128 7.894 1.864 1.00 96.19 115 MET A CA 1
ATOM 775 C C . MET A 1 115 ? 8.309 6.637 2.217 1.00 96.19 115 MET A C 1
ATOM 777 O O . MET A 1 115 ? 7.464 6.737 3.110 1.00 96.19 115 MET A O 1
ATOM 781 N N . PRO A 1 116 ? 8.531 5.456 1.597 1.00 95.94 116 PRO A N 1
ATOM 782 C CA . PRO A 1 116 ? 7.771 4.259 1.954 1.00 95.94 116 PRO A CA 1
ATOM 783 C C . PRO A 1 116 ? 8.041 3.796 3.391 1.00 95.94 116 PRO A C 1
ATOM 785 O O . PRO A 1 116 ? 7.101 3.395 4.073 1.00 95.94 116 PRO A O 1
ATOM 788 N N . VAL A 1 117 ? 9.278 3.900 3.896 1.00 97.69 117 VAL A N 1
ATOM 789 C CA . VAL A 1 117 ? 9.593 3.544 5.293 1.00 97.69 117 VAL A CA 1
ATOM 790 C C . VAL A 1 117 ? 8.874 4.467 6.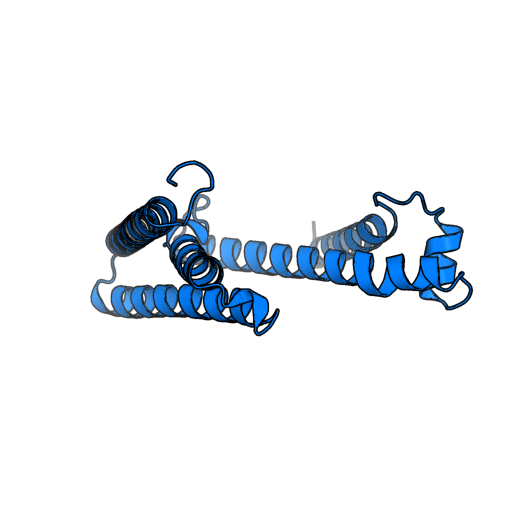277 1.00 97.69 117 VAL A C 1
ATOM 792 O O . VAL A 1 117 ? 8.292 3.980 7.244 1.00 97.69 117 VAL A O 1
ATOM 795 N N . ALA A 1 118 ? 8.849 5.777 6.023 1.00 97.88 118 ALA A N 1
ATOM 796 C CA . ALA A 1 118 ? 8.110 6.721 6.855 1.00 97.88 118 ALA A CA 1
ATOM 797 C C . ALA A 1 118 ? 6.600 6.450 6.818 1.00 97.88 118 ALA A C 1
ATOM 799 O O . ALA A 1 118 ? 5.962 6.436 7.869 1.00 97.88 118 ALA A O 1
ATOM 800 N N . ALA A 1 119 ? 6.034 6.169 5.639 1.00 97.62 119 ALA A N 1
ATOM 801 C CA . ALA A 1 119 ? 4.624 5.803 5.505 1.00 97.62 119 ALA A CA 1
ATOM 802 C C . ALA A 1 119 ? 4.281 4.548 6.327 1.00 97.62 119 ALA A C 1
ATOM 804 O O . ALA A 1 119 ? 3.301 4.541 7.073 1.00 97.62 119 ALA A O 1
ATOM 805 N N . ILE A 1 120 ? 5.122 3.510 6.250 1.00 97.12 120 ILE A N 1
ATOM 806 C CA . ILE A 1 120 ? 4.974 2.281 7.043 1.00 97.12 120 ILE A CA 1
ATOM 807 C C . ILE A 1 120 ? 5.087 2.586 8.540 1.00 97.12 120 ILE A C 1
ATOM 809 O O . ILE A 1 120 ? 4.251 2.130 9.318 1.00 97.12 120 ILE A O 1
ATOM 813 N N . ALA A 1 121 ? 6.071 3.385 8.958 1.00 97.81 121 ALA A N 1
ATOM 814 C CA . ALA A 1 121 ? 6.236 3.769 10.358 1.00 97.81 121 ALA A CA 1
ATOM 815 C C . ALA A 1 121 ? 5.012 4.538 10.890 1.00 97.81 121 ALA A C 1
ATOM 817 O O . ALA A 1 121 ? 4.526 4.238 11.981 1.00 97.81 121 ALA A O 1
ATOM 818 N N . GLY A 1 122 ? 4.461 5.468 10.103 1.00 97.31 122 GLY A N 1
ATOM 819 C CA . GLY A 1 122 ? 3.236 6.200 10.435 1.00 97.31 122 GLY A CA 1
ATOM 820 C C . GLY A 1 122 ? 2.004 5.295 10.550 1.00 97.31 122 GLY A C 1
ATOM 821 O O . GLY A 1 122 ? 1.207 5.448 11.481 1.00 97.31 122 GLY A O 1
ATOM 822 N N . ALA A 1 123 ? 1.866 4.312 9.655 1.00 95.75 123 ALA A N 1
ATOM 823 C CA . ALA A 1 123 ? 0.805 3.305 9.715 1.00 95.75 123 ALA A CA 1
ATOM 824 C C . ALA A 1 123 ? 0.927 2.411 10.964 1.00 95.75 123 ALA A C 1
ATOM 826 O O . ALA A 1 123 ? -0.059 2.165 11.668 1.00 95.75 123 ALA A O 1
ATOM 827 N N . LEU A 1 124 ? 2.142 1.942 11.268 1.00 95.88 124 LEU A N 1
ATOM 828 C CA . LEU A 1 124 ? 2.424 1.103 12.435 1.00 95.88 124 LEU A CA 1
ATOM 829 C C . LEU A 1 124 ? 2.184 1.858 13.744 1.00 95.88 124 LEU A C 1
ATOM 831 O O . LEU A 1 124 ? 1.590 1.295 14.661 1.00 95.88 124 LEU A O 1
ATOM 835 N N . ALA A 1 125 ? 2.573 3.133 13.821 1.00 96.00 125 ALA A N 1
ATOM 836 C CA . ALA A 1 125 ? 2.326 3.972 14.990 1.00 96.00 125 ALA A CA 1
ATOM 837 C C . ALA A 1 125 ? 0.822 4.132 15.278 1.00 96.00 125 ALA A C 1
ATOM 839 O O . ALA A 1 125 ? 0.389 3.943 16.417 1.00 96.00 125 ALA A O 1
ATOM 840 N N . ALA A 1 126 ? 0.006 4.403 14.251 1.00 94.38 126 ALA A N 1
ATOM 841 C CA . ALA A 1 126 ? -1.450 4.461 14.405 1.00 94.38 126 ALA A CA 1
ATOM 842 C C . ALA A 1 126 ? -2.049 3.111 14.809 1.00 94.38 126 ALA A C 1
ATOM 844 O O . ALA A 1 126 ? -2.887 3.046 15.708 1.00 94.38 126 ALA A O 1
ATOM 845 N N . THR A 1 127 ? -1.585 2.025 14.189 1.00 92.38 127 THR A N 1
ATOM 846 C CA . THR A 1 127 ? -2.047 0.669 14.510 1.00 92.38 127 THR A CA 1
ATOM 847 C C . THR A 1 127 ? -1.718 0.297 15.958 1.00 92.38 127 THR A C 1
ATOM 849 O O . THR A 1 127 ? -2.571 -0.243 16.659 1.00 92.38 127 THR A O 1
ATOM 852 N N . ALA A 1 128 ? -0.521 0.633 16.447 1.00 93.81 128 ALA A N 1
ATOM 853 C CA . ALA A 1 128 ? -0.123 0.407 17.835 1.00 93.81 128 ALA A CA 1
ATOM 854 C C . ALA A 1 128 ? -0.987 1.215 18.819 1.00 93.81 128 ALA A C 1
ATOM 856 O O . ALA A 1 128 ? -1.460 0.674 19.822 1.00 93.81 128 ALA A O 1
ATOM 857 N N . LEU A 1 129 ? -1.262 2.486 18.510 1.00 92.88 129 LEU A N 1
ATOM 858 C CA . LEU A 1 129 ? -2.178 3.317 19.298 1.00 92.88 129 LEU A CA 1
ATOM 859 C C . LEU A 1 129 ? -3.582 2.705 19.366 1.00 92.88 129 LEU A C 1
ATOM 861 O O . LEU A 1 129 ? -4.130 2.554 20.457 1.00 92.88 129 LEU A O 1
ATOM 865 N N . LEU A 1 130 ? -4.138 2.273 18.236 1.00 90.19 130 LEU A N 1
ATOM 866 C CA . LEU A 1 130 ? -5.443 1.610 18.206 1.00 90.19 130 LEU A CA 1
ATOM 867 C C . LEU A 1 130 ? -5.448 0.287 18.966 1.00 90.19 130 LEU A C 1
ATOM 869 O O . LEU A 1 130 ? -6.394 0.024 19.703 1.00 90.19 130 LEU A O 1
ATOM 873 N N . ALA A 1 131 ? -4.402 -0.528 18.832 1.00 89.31 131 ALA A N 1
ATOM 874 C CA . ALA A 1 131 ? -4.289 -1.795 19.549 1.00 89.31 131 ALA A CA 1
ATOM 875 C C . ALA A 1 131 ? -4.278 -1.571 21.069 1.00 89.31 131 ALA A C 1
ATOM 877 O O . ALA A 1 131 ? -5.008 -2.237 21.804 1.00 89.31 131 ALA A O 1
ATOM 878 N N . THR A 1 132 ? -3.518 -0.583 21.550 1.00 91.31 132 THR A N 1
ATOM 879 C CA . THR A 1 132 ? -3.513 -0.231 22.980 1.00 91.31 132 THR A CA 1
ATOM 880 C C . THR A 1 132 ? -4.854 0.339 23.451 1.00 91.31 132 THR A C 1
ATOM 882 O O . THR A 1 132 ? -5.300 0.010 24.552 1.00 91.31 132 THR A O 1
ATOM 885 N N . ALA A 1 133 ? -5.537 1.139 22.627 1.00 90.19 133 ALA A N 1
ATOM 886 C CA . ALA A 1 133 ? -6.880 1.633 22.927 1.00 90.19 133 ALA A CA 1
ATOM 887 C C . ALA A 1 133 ? -7.914 0.493 22.972 1.00 90.19 133 ALA A C 1
ATOM 889 O O . ALA A 1 133 ? -8.771 0.474 23.857 1.00 90.19 133 ALA A O 1
ATOM 890 N N . ALA A 1 134 ? -7.804 -0.489 22.071 1.00 87.75 134 ALA A N 1
ATOM 891 C CA . ALA A 1 134 ? -8.716 -1.629 21.984 1.00 87.75 134 ALA A CA 1
ATOM 892 C C . ALA A 1 134 ? -8.699 -2.464 23.262 1.00 87.75 134 ALA A C 1
ATOM 894 O O . ALA A 1 134 ? -9.760 -2.780 23.801 1.00 87.75 134 ALA A O 1
ATOM 895 N N . VAL A 1 135 ? -7.501 -2.738 23.786 1.00 88.88 135 VAL A N 1
ATOM 896 C CA . VAL A 1 135 ? -7.316 -3.496 25.032 1.00 88.88 135 VAL A CA 1
ATOM 897 C C . VAL A 1 135 ? -7.898 -2.759 26.243 1.00 88.88 135 VAL A C 1
ATOM 899 O O . VAL A 1 135 ? -8.380 -3.403 27.169 1.00 88.88 135 VAL A O 1
ATOM 902 N N . ARG A 1 136 ? -7.877 -1.420 26.254 1.00 88.62 136 ARG A N 1
ATOM 903 C CA . ARG A 1 136 ? -8.345 -0.633 27.406 1.00 88.62 136 ARG A CA 1
ATOM 904 C C . ARG A 1 136 ? -9.843 -0.355 27.416 1.00 88.62 136 ARG A C 1
ATOM 906 O O . ARG A 1 136 ? -10.416 -0.278 28.496 1.00 88.62 136 ARG A O 1
ATOM 913 N N . VAL A 1 137 ? -10.459 -0.139 26.253 1.00 85.38 137 VAL A N 1
ATOM 914 C CA . VAL A 1 137 ? -11.840 0.369 26.191 1.00 85.38 137 VAL A CA 1
ATOM 915 C C . VAL A 1 137 ? -12.869 -0.731 25.924 1.00 85.38 137 VAL A C 1
ATOM 917 O O . VAL A 1 137 ? -13.995 -0.636 26.404 1.00 85.38 137 VAL A O 1
ATOM 920 N N . GLY A 1 138 ? -12.523 -1.762 25.143 1.00 80.44 138 GLY A N 1
ATOM 921 C CA . GLY A 1 138 ? -13.446 -2.857 24.810 1.00 80.44 138 GLY A CA 1
ATOM 922 C C . GLY A 1 138 ? -14.683 -2.460 23.980 1.00 80.44 138 GLY A C 1
ATOM 923 O O . GLY A 1 138 ? -15.570 -3.285 23.788 1.00 80.44 138 GLY A O 1
ATOM 924 N N . SER A 1 139 ? -14.759 -1.222 23.473 1.00 86.56 139 SER A N 1
ATOM 925 C CA . SER A 1 139 ? -15.883 -0.710 22.676 1.00 86.56 139 SER A CA 1
ATOM 926 C C . SER A 1 139 ? -15.460 -0.392 21.245 1.00 86.56 139 SER A C 1
ATOM 928 O O . SER A 1 139 ? -14.595 0.455 21.011 1.00 86.56 139 SER A O 1
ATOM 930 N N . VAL A 1 140 ? -16.131 -1.022 20.276 1.00 83.81 140 VAL A N 1
ATOM 931 C CA . VAL A 1 140 ? -15.938 -0.764 18.838 1.00 83.81 140 VAL A CA 1
ATOM 932 C C . VAL A 1 140 ? -16.228 0.696 18.492 1.00 83.81 140 VAL A C 1
ATOM 934 O O . VAL A 1 140 ? -15.469 1.311 17.748 1.00 83.81 140 VAL A O 1
ATOM 937 N N . VAL A 1 141 ? -17.282 1.278 19.073 1.00 86.75 141 VAL A N 1
ATOM 938 C CA . VAL A 1 141 ? -17.648 2.683 18.838 1.00 86.75 141 VAL A CA 1
ATOM 939 C C . VAL A 1 141 ? -16.518 3.608 19.279 1.00 86.75 141 VAL A C 1
ATOM 941 O O . VAL A 1 141 ? -16.156 4.531 18.555 1.00 86.75 141 VAL A O 1
ATOM 944 N N . THR A 1 142 ? -15.904 3.339 20.432 1.00 87.50 142 THR A N 1
ATOM 945 C CA . THR A 1 142 ? -14.785 4.160 20.900 1.00 87.50 142 THR A CA 1
ATOM 946 C C . THR A 1 142 ? -13.549 3.996 20.024 1.00 87.50 142 THR A C 1
ATOM 948 O O . THR A 1 142 ? -12.862 4.981 19.776 1.00 87.50 142 THR A O 1
ATOM 951 N N . LEU A 1 143 ? -13.282 2.800 19.494 1.00 86.50 143 LEU A N 1
ATOM 952 C CA . LEU A 1 143 ? -12.177 2.604 18.549 1.00 86.50 143 LEU A CA 1
ATOM 953 C C . LEU A 1 143 ? -12.383 3.363 17.241 1.00 86.50 143 LEU A C 1
ATOM 955 O O . LEU A 1 143 ? -11.431 3.940 16.718 1.00 86.50 143 LEU A O 1
ATOM 959 N N . ILE A 1 144 ? -13.624 3.426 16.758 1.00 86.81 144 ILE A N 1
ATOM 960 C CA . ILE A 1 144 ? -13.981 4.259 15.608 1.00 86.81 144 ILE A CA 1
ATOM 961 C C . ILE A 1 144 ? -13.724 5.736 15.935 1.00 86.81 144 ILE A C 1
ATOM 963 O O . ILE A 1 144 ? -13.080 6.424 15.149 1.00 86.81 144 ILE A O 1
ATOM 967 N N . LEU A 1 145 ? -14.145 6.220 17.109 1.00 90.44 145 LEU A N 1
ATOM 968 C CA . LEU A 1 145 ? -13.904 7.608 17.525 1.00 90.44 145 LEU A CA 1
ATOM 969 C C . LEU A 1 145 ? -12.410 7.944 17.643 1.00 90.44 145 LEU A C 1
ATOM 971 O O . LEU A 1 145 ? -11.995 9.020 17.213 1.00 90.44 145 LEU A O 1
ATOM 975 N N . VAL A 1 146 ? -11.590 7.025 18.161 1.00 91.38 146 VAL A N 1
ATOM 976 C CA . VAL A 1 146 ? -10.124 7.177 18.182 1.00 91.38 146 VAL A CA 1
ATOM 977 C C . VAL A 1 146 ? -9.573 7.276 16.757 1.00 91.38 146 VAL A C 1
ATOM 979 O O . VAL A 1 146 ? -8.779 8.172 16.474 1.00 91.38 146 VAL A O 1
ATOM 982 N N . GLY A 1 147 ? -10.021 6.407 15.846 1.00 91.00 147 GLY A N 1
ATOM 983 C CA . GLY A 1 147 ? -9.610 6.430 14.439 1.00 91.00 147 GLY A CA 1
ATOM 984 C C . GLY A 1 147 ? -10.000 7.719 13.705 1.00 91.00 147 GLY A C 1
ATOM 985 O O . GLY A 1 147 ? -9.192 8.285 12.963 1.00 91.00 147 GLY A O 1
ATOM 986 N N . VAL A 1 148 ? -11.201 8.243 13.964 1.00 91.62 148 VAL A N 1
ATOM 987 C CA . VAL A 1 148 ? -11.660 9.543 13.442 1.00 91.62 148 VAL A CA 1
ATOM 988 C C . VAL A 1 148 ? -10.820 10.690 14.011 1.00 91.62 148 VAL A C 1
ATOM 990 O O . VAL A 1 148 ? -10.431 11.596 13.268 1.00 91.62 148 VAL A O 1
ATOM 993 N N . GLY A 1 149 ? -10.484 10.637 15.303 1.00 94.12 149 GLY A N 1
ATOM 994 C CA . GLY A 1 149 ? -9.586 11.597 15.946 1.00 94.12 149 GLY A CA 1
ATOM 995 C C . GLY A 1 149 ? -8.188 11.600 15.322 1.00 94.12 149 GLY A C 1
ATOM 996 O O . GLY A 1 149 ? -7.680 12.663 14.966 1.00 94.12 149 GLY A O 1
ATOM 997 N N . LEU A 1 150 ? -7.600 10.417 15.107 1.00 94.25 150 LEU A N 1
ATOM 998 C CA . LEU A 1 150 ? -6.307 10.260 14.429 1.00 94.25 150 LEU A CA 1
ATOM 999 C C . LEU A 1 150 ? -6.346 10.791 12.994 1.00 94.25 150 LEU A C 1
ATOM 1001 O O . LEU A 1 150 ? -5.446 11.526 12.594 1.00 94.25 150 LEU A O 1
ATOM 1005 N N . SER A 1 151 ? -7.401 10.469 12.242 1.00 94.31 151 SER A N 1
ATOM 1006 C CA . SER A 1 151 ? -7.594 10.969 10.876 1.00 94.31 151 SER A CA 1
ATOM 1007 C C . SER A 1 151 ? -7.662 12.492 10.829 1.00 94.31 151 SER A C 1
ATOM 1009 O O . SER A 1 151 ? -6.988 13.118 10.014 1.00 94.31 151 SER A O 1
ATOM 1011 N N . SER A 1 152 ? -8.436 13.094 11.734 1.00 95.50 152 SER A N 1
ATOM 1012 C CA . SER A 1 152 ? -8.615 14.548 11.805 1.00 95.50 152 SER A CA 1
ATOM 1013 C C . SER A 1 152 ? -7.321 15.254 12.206 1.00 95.50 152 SER A C 1
ATOM 1015 O O . SER A 1 152 ? -6.940 16.245 11.587 1.00 95.50 152 SER A O 1
ATOM 1017 N N . PHE A 1 153 ? -6.608 14.714 13.199 1.00 96.38 153 PHE A N 1
ATOM 1018 C CA . PHE A 1 153 ? -5.301 15.222 13.611 1.00 96.38 153 PHE A CA 1
ATOM 1019 C C . PHE A 1 153 ? -4.281 15.140 12.471 1.00 96.38 153 PHE A C 1
ATOM 1021 O O . PHE A 1 153 ? -3.618 16.129 12.160 1.00 96.38 153 PHE A O 1
ATOM 1028 N N . ALA A 1 154 ? -4.190 13.986 11.803 1.00 96.88 154 ALA A N 1
ATOM 1029 C CA . ALA A 1 154 ? -3.285 13.807 10.679 1.00 96.88 154 ALA A CA 1
ATOM 1030 C C . ALA A 1 154 ? -3.629 14.742 9.511 1.00 96.88 154 ALA A C 1
ATOM 1032 O O . ALA A 1 154 ? -2.730 15.346 8.929 1.00 96.88 154 ALA A O 1
ATOM 1033 N N . GLY A 1 155 ? -4.919 14.921 9.218 1.00 96.50 155 GLY A N 1
ATOM 1034 C CA . GLY A 1 155 ? -5.414 15.881 8.233 1.00 96.50 155 GLY A CA 1
ATOM 1035 C C . GLY A 1 155 ? -5.018 17.322 8.555 1.00 96.50 155 GLY A C 1
ATOM 1036 O O . GLY A 1 155 ? -4.488 18.015 7.689 1.00 96.50 155 GLY A O 1
ATOM 1037 N N . ALA A 1 156 ? -5.198 17.755 9.805 1.00 97.94 156 ALA A N 1
ATOM 1038 C CA . ALA A 1 156 ? -4.806 19.091 10.255 1.00 97.94 156 ALA A CA 1
ATOM 1039 C C . ALA A 1 156 ? -3.289 19.317 10.148 1.00 97.94 156 ALA A C 1
ATOM 1041 O O . ALA A 1 156 ? -2.850 20.374 9.697 1.00 97.94 156 ALA A O 1
ATOM 1042 N N . MET A 1 157 ? -2.482 18.315 10.505 1.00 98.06 157 MET A N 1
ATOM 1043 C CA . MET A 1 157 ? -1.025 18.384 10.369 1.00 98.06 157 MET A CA 1
ATOM 1044 C C . MET A 1 157 ? -0.576 18.397 8.906 1.00 98.06 157 MET A C 1
ATOM 1046 O O . MET A 1 157 ? 0.299 19.183 8.554 1.00 98.06 157 MET A O 1
ATOM 1050 N N . MET A 1 158 ? -1.195 17.601 8.030 1.00 97.12 158 MET A N 1
ATOM 1051 C CA . MET A 1 158 ? -0.925 17.680 6.590 1.00 97.12 158 MET A CA 1
ATOM 1052 C C . MET A 1 158 ? -1.286 19.062 6.037 1.00 97.12 158 MET A C 1
ATOM 1054 O O . MET A 1 158 ? -0.491 19.641 5.302 1.00 97.12 158 MET A O 1
ATOM 1058 N N . ALA A 1 159 ? -2.434 19.626 6.424 1.00 96.62 159 ALA A N 1
ATOM 1059 C CA . ALA A 1 159 ? -2.833 20.973 6.017 1.00 96.62 159 ALA A CA 1
ATOM 1060 C C . ALA A 1 159 ? -1.835 22.041 6.493 1.00 96.62 159 ALA A C 1
ATOM 1062 O O . ALA A 1 159 ? -1.489 22.934 5.722 1.00 96.62 159 ALA A O 1
ATOM 1063 N N . LEU A 1 160 ? -1.325 21.920 7.722 1.00 96.69 160 LEU A N 1
ATOM 1064 C CA . LEU A 1 160 ? -0.272 22.791 8.246 1.00 96.69 160 LEU A CA 1
ATOM 1065 C C . LEU A 1 160 ? 1.020 22.682 7.422 1.00 96.69 160 LEU A C 1
ATOM 1067 O O . LEU A 1 160 ? 1.561 23.705 7.013 1.00 96.69 160 LEU A O 1
ATOM 1071 N N . LEU A 1 161 ? 1.494 21.463 7.139 1.00 95.56 161 LEU A N 1
ATOM 1072 C CA . LEU A 1 161 ? 2.693 21.246 6.317 1.00 95.56 161 LEU A CA 1
ATOM 1073 C C . LEU A 1 161 ? 2.530 21.844 4.916 1.00 95.56 161 LEU A C 1
ATOM 1075 O O . LEU A 1 161 ? 3.440 22.493 4.414 1.00 95.56 161 LEU A O 1
ATOM 1079 N N . LEU A 1 162 ? 1.365 21.659 4.295 1.00 93.25 162 LEU A N 1
ATOM 1080 C CA . LEU A 1 162 ? 1.074 22.220 2.976 1.00 93.25 162 LEU A CA 1
ATOM 1081 C C . LEU A 1 162 ? 0.967 23.748 3.004 1.00 93.25 162 LEU A C 1
ATOM 1083 O O . LEU A 1 162 ? 1.379 24.397 2.049 1.00 93.25 162 LEU A O 1
ATOM 1087 N N . ASN A 1 163 ? 0.447 24.331 4.085 1.00 93.75 163 ASN A N 1
ATOM 1088 C CA . ASN A 1 163 ? 0.374 25.782 4.245 1.00 93.75 163 ASN A CA 1
ATOM 1089 C C . ASN A 1 163 ? 1.759 26.422 4.424 1.00 93.75 163 ASN A C 1
ATOM 1091 O O . ASN A 1 163 ? 2.003 27.505 3.901 1.00 93.75 163 ASN A O 1
ATOM 1095 N N . LEU A 1 164 ? 2.663 25.737 5.127 1.00 92.56 164 LEU A N 1
ATOM 1096 C CA . LEU A 1 164 ? 4.045 26.174 5.333 1.00 92.56 164 LEU A CA 1
ATOM 1097 C C . LEU A 1 164 ? 4.974 25.815 4.164 1.00 92.56 164 LEU A C 1
ATOM 1099 O O . LEU A 1 164 ? 6.145 26.194 4.173 1.00 92.56 164 LEU A O 1
ATOM 1103 N N . ALA A 1 165 ? 4.488 25.057 3.178 1.00 90.25 165 ALA A N 1
ATOM 1104 C CA . ALA A 1 165 ? 5.304 24.624 2.058 1.00 90.25 165 ALA A CA 1
ATOM 1105 C C . ALA A 1 165 ? 5.752 25.838 1.220 1.00 90.25 165 ALA A C 1
ATOM 1107 O O . ALA A 1 165 ? 4.928 26.709 0.916 1.00 90.25 165 ALA A O 1
ATOM 1108 N N . PRO A 1 166 ? 7.032 25.895 0.800 1.00 83.25 166 PRO A N 1
ATOM 1109 C CA . PRO A 1 166 ? 7.509 26.943 -0.092 1.00 83.25 166 PRO A CA 1
ATOM 1110 C C . PRO A 1 166 ? 6.667 26.965 -1.367 1.00 83.25 166 PRO A C 1
ATOM 1112 O O . PRO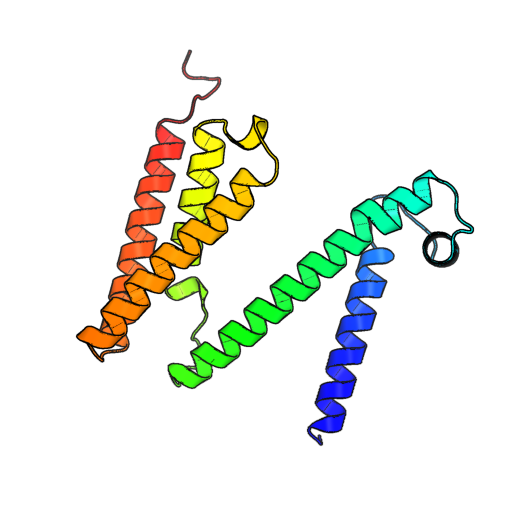 A 1 166 ? 6.543 25.944 -2.047 1.00 83.25 166 PRO A O 1
ATOM 1115 N N . ASN A 1 167 ? 6.090 28.118 -1.700 1.00 79.19 167 ASN A N 1
ATOM 1116 C CA . ASN A 1 167 ? 5.323 28.282 -2.927 1.00 79.19 167 ASN A CA 1
ATOM 1117 C C . ASN A 1 167 ? 6.005 29.314 -3.847 1.00 79.19 167 ASN A C 1
ATOM 1119 O O . ASN A 1 167 ? 6.608 30.273 -3.365 1.00 79.19 167 ASN A O 1
ATOM 1123 N N . PRO A 1 168 ? 5.942 29.126 -5.179 1.00 72.94 168 PRO A N 1
ATOM 1124 C CA . PRO A 1 168 ? 6.654 29.974 -6.138 1.00 72.94 168 PRO A CA 1
ATOM 1125 C C . PRO A 1 168 ? 6.083 31.397 -6.263 1.00 72.94 168 PRO A C 1
ATOM 1127 O O . PRO A 1 168 ? 6.657 32.210 -6.979 1.00 72.94 168 PRO A O 1
ATOM 1130 N N . PHE A 1 169 ? 4.963 31.696 -5.596 1.00 72.19 169 PHE A N 1
ATOM 1131 C CA . PHE A 1 169 ? 4.265 32.983 -5.671 1.00 72.19 169 PHE A CA 1
ATOM 1132 C C . PHE A 1 169 ? 4.406 33.832 -4.398 1.00 72.19 169 PHE A C 1
ATOM 1134 O O . PHE A 1 169 ? 3.967 34.977 -4.397 1.00 72.19 169 PHE A O 1
ATOM 1141 N N . SER A 1 170 ? 4.999 33.296 -3.327 1.00 62.69 170 SER A N 1
ATOM 1142 C CA . SER A 1 170 ? 5.225 33.989 -2.053 1.00 62.69 170 SER A CA 1
ATOM 1143 C C . SER A 1 170 ? 6.656 34.514 -1.915 1.00 62.69 170 SER A C 1
ATOM 1145 O O . SER A 1 170 ? 7.210 34.476 -0.816 1.00 62.69 170 SER A O 1
ATOM 1147 N N . LEU A 1 171 ? 7.258 34.946 -3.027 1.00 52.81 171 LEU A N 1
ATOM 1148 C CA . LEU A 1 171 ? 8.475 35.762 -3.025 1.00 52.81 171 LEU A CA 1
ATOM 1149 C C . LEU A 1 171 ? 8.102 37.240 -2.895 1.00 52.81 171 LEU A C 1
ATOM 1151 O O . LEU A 1 171 ? 7.295 37.705 -3.729 1.00 52.81 171 LEU A O 1
#

Secondary structure (DSSP, 8-state):
--HHHHHHHHHHHHHHHHHHHHH-SSS---HHHHHHHHHT-S-HHHHHIIIIIIHHHHHHHHHHHHHHHHHHHHHHHHHT-TT--GGGGSHHHHHHHHHHHHHHTTGGGT-TTHHHHHHHHHHHHHHHHHHHHHHHH--HHHHHHHHHHHHHHHHHHHHHHHHSS--TT--

Mean predicted aligned error: 5.52 Å

Sequence (171 aa):
MSDRVLLAALAAAGLAAIAAACLLGSTPLGVERVLAALIGGASPGDRIVVWEIRLPRGLAAFTAGAALGASGAALQGLLRNPLAEPGVLGVSATASLAATGVIYYGLVGASAFLMPVAAIAGALAATALLATAAVRVGSVVTLILVGVGLSSFAGAMMALLLNLAPNPFSL